Protein AF-A0AAD1SQ66-F1 (afdb_monomer_lite)

Organism: Pelobates cultripes (NCBI:txid61616)

Sequence (104 aa):
MDVKLLSKLLASRLQQFIPRLVHLDQTGFIPGQEARYCTLRAFAIQGLAIKGNSDLLMLSTDAEKAFDRVTWSFMLATLGNGMLAWITALYTDPSVRVQINAHR

Secondary structure (DSSP, 8-state):
--HHHHHHHHHHHHHTTHHHHS-TT--TT-TT--HHHHHHHHHHHHHHHHHTT----------TTHHHHS-HHHHHHHS-HHHHHHHHHHHSS-----------

Foldseek 3Di:
DPLVVLVVVVLVVVLVCVVVVDDPPPQPPHPPRDPVVVVVVVVVVVVVCVVVVHDDDDDDDDDDPVVVPDDPVNVLVVDDPVCNVSVVVSVPPDDDDDDDPDDD

Structure (mmCIF, N/CA/C/O backbone):
data_AF-A0AAD1SQ66-F1
#
_entry.id   AF-A0AAD1SQ66-F1
#
loop_
_atom_site.group_PDB
_atom_site.id
_atom_site.type_symbol
_atom_site.label_atom_id
_atom_site.label_alt_id
_atom_site.label_comp_id
_atom_site.label_asym_id
_atom_site.label_entity_id
_atom_site.label_seq_id
_atom_site.pdbx_PDB_ins_code
_atom_site.Cartn_x
_atom_site.Cartn_y
_atom_site.Cartn_z
_atom_site.occupancy
_atom_site.B_iso_or_equiv
_atom_site.auth_seq_id
_atom_site.auth_comp_id
_atom_site.auth_asym_id
_atom_site.auth_atom_id
_atom_site.pdbx_PDB_model_num
ATOM 1 N N . MET A 1 1 ? 16.299 7.122 -22.470 1.00 63.09 1 MET A N 1
ATOM 2 C CA . MET A 1 1 ? 15.259 7.877 -21.736 1.00 63.09 1 MET A CA 1
ATOM 3 C C . MET A 1 1 ? 15.619 7.856 -20.264 1.00 63.09 1 MET A C 1
ATOM 5 O O . MET A 1 1 ? 16.074 6.818 -19.803 1.00 63.09 1 MET A O 1
ATOM 9 N N . ASP A 1 2 ? 15.468 8.962 -19.539 1.00 84.12 2 ASP A N 1
ATOM 10 C CA . ASP A 1 2 ? 15.709 8.951 -18.095 1.00 84.12 2 ASP A CA 1
ATOM 11 C C . ASP A 1 2 ? 14.602 8.132 -17.402 1.00 84.12 2 ASP A C 1
ATOM 13 O O . ASP A 1 2 ? 13.449 8.560 -17.310 1.00 84.12 2 ASP A O 1
ATOM 17 N N . VAL A 1 3 ? 14.959 6.925 -16.956 1.00 85.69 3 VAL A N 1
ATOM 18 C CA . VAL A 1 3 ? 14.074 5.971 -16.267 1.00 85.69 3 VAL A CA 1
ATOM 19 C C . VAL A 1 3 ? 13.453 6.605 -15.020 1.00 85.69 3 VAL A C 1
ATOM 21 O O . VAL A 1 3 ? 12.281 6.368 -14.717 1.00 85.69 3 VAL A O 1
ATOM 24 N N . LYS A 1 4 ? 14.194 7.473 -14.320 1.00 88.62 4 LYS A N 1
ATOM 25 C CA . LYS A 1 4 ? 13.707 8.183 -13.132 1.00 88.62 4 LYS A CA 1
ATOM 26 C C . LYS A 1 4 ? 12.659 9.231 -13.502 1.00 88.62 4 LYS A C 1
ATOM 28 O O . LYS A 1 4 ? 11.668 9.387 -12.790 1.00 88.62 4 LYS A O 1
ATOM 33 N N . LEU A 1 5 ? 12.844 9.923 -14.626 1.00 91.06 5 LEU A N 1
ATOM 34 C CA . LEU A 1 5 ? 11.858 10.880 -15.128 1.00 91.06 5 LEU A CA 1
ATOM 35 C C . LEU A 1 5 ? 10.571 10.178 -15.576 1.00 91.06 5 LEU A C 1
ATOM 37 O O . LEU A 1 5 ? 9.485 10.584 -15.160 1.00 91.06 5 LEU A O 1
ATOM 41 N N . LEU A 1 6 ? 10.681 9.120 -16.389 1.00 88.81 6 LEU A N 1
ATOM 42 C CA . LEU A 1 6 ? 9.506 8.393 -16.878 1.00 88.81 6 LEU A CA 1
ATOM 43 C C . LEU A 1 6 ? 8.730 7.740 -15.726 1.00 88.81 6 LEU A C 1
ATOM 45 O O . LEU A 1 6 ? 7.514 7.900 -15.646 1.00 88.81 6 LEU A O 1
ATOM 49 N N . SER A 1 7 ? 9.415 7.059 -14.803 1.00 90.31 7 SER A N 1
ATOM 50 C CA . SER A 1 7 ? 8.766 6.450 -13.631 1.00 90.31 7 SER A CA 1
ATOM 51 C C . SER A 1 7 ? 8.048 7.490 -12.766 1.00 90.31 7 SER A C 1
ATOM 53 O O . SER A 1 7 ? 6.902 7.269 -12.373 1.00 90.31 7 SER A O 1
ATOM 55 N N . LYS A 1 8 ? 8.654 8.665 -12.544 1.00 92.62 8 LYS A N 1
ATOM 56 C CA . LYS A 1 8 ? 8.006 9.774 -11.825 1.00 92.62 8 LYS A CA 1
ATOM 57 C C . LYS A 1 8 ? 6.772 10.301 -12.563 1.00 92.62 8 LYS A C 1
ATOM 59 O O . LYS A 1 8 ? 5.760 10.585 -11.922 1.00 92.62 8 LYS A O 1
ATOM 64 N N . LEU A 1 9 ? 6.835 10.413 -13.890 1.00 92.00 9 LEU A N 1
ATOM 65 C CA . LEU A 1 9 ? 5.701 10.842 -14.711 1.00 92.00 9 LEU A CA 1
ATOM 66 C C . LEU A 1 9 ? 4.544 9.841 -14.611 1.00 92.00 9 LEU A C 1
ATOM 68 O O . LEU A 1 9 ? 3.411 10.247 -14.356 1.00 92.00 9 LEU A O 1
ATOM 72 N N . LEU A 1 10 ? 4.821 8.541 -14.742 1.00 90.56 10 LEU A N 1
ATOM 73 C CA . LEU A 1 10 ? 3.806 7.490 -14.611 1.00 90.56 10 LEU A CA 1
ATOM 74 C C . LEU A 1 10 ? 3.192 7.460 -13.207 1.00 90.56 10 LEU A C 1
ATOM 76 O O . LEU A 1 10 ? 1.967 7.422 -13.084 1.00 90.56 10 LEU A O 1
ATOM 80 N N . ALA A 1 11 ? 4.016 7.556 -12.160 1.00 91.62 11 ALA A N 1
ATOM 81 C CA . ALA A 1 11 ? 3.544 7.619 -10.778 1.00 91.62 11 ALA A CA 1
ATOM 82 C C . ALA A 1 11 ? 2.632 8.834 -10.542 1.00 91.62 11 ALA A C 1
ATOM 84 O O . ALA A 1 11 ? 1.571 8.700 -9.937 1.00 91.62 11 ALA A O 1
ATOM 85 N N . SER A 1 12 ? 2.996 10.005 -11.075 1.00 92.19 12 SER A N 1
ATOM 86 C CA . SER A 1 12 ? 2.182 11.221 -10.961 1.00 92.19 12 SER A CA 1
ATOM 87 C C . SER A 1 12 ? 0.829 11.091 -11.668 1.00 92.19 12 SER A C 1
ATOM 89 O O . SER A 1 12 ? -0.179 11.547 -11.130 1.00 92.19 12 SER A O 1
ATOM 91 N N . ARG A 1 13 ? 0.771 10.420 -12.829 1.00 90.62 13 ARG A N 1
ATOM 92 C CA . ARG A 1 13 ? -0.508 10.137 -13.503 1.00 90.62 13 ARG A CA 1
ATOM 93 C C . ARG A 1 13 ? -1.372 9.176 -12.689 1.00 90.62 13 ARG A C 1
ATOM 95 O O . ARG A 1 13 ? -2.553 9.448 -12.511 1.00 90.62 13 ARG A O 1
ATOM 102 N N . LEU A 1 14 ? 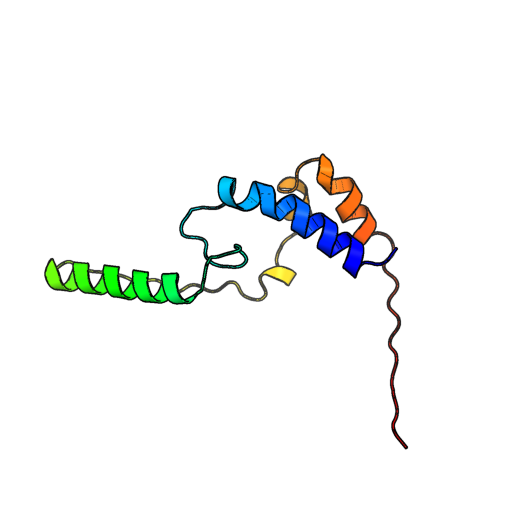-0.794 8.093 -12.163 1.00 88.56 14 LEU A N 1
ATOM 103 C CA . LEU A 1 14 ? -1.518 7.125 -11.328 1.00 88.56 14 LEU A CA 1
ATOM 104 C C . LEU A 1 14 ? -2.073 7.755 -10.055 1.00 88.56 14 LEU A C 1
ATOM 106 O O . LEU A 1 14 ? -3.203 7.468 -9.670 1.00 88.56 14 LEU A O 1
ATOM 110 N N . GLN A 1 15 ? -1.305 8.642 -9.429 1.00 90.44 15 GLN A N 1
ATOM 111 C CA . GLN A 1 15 ? -1.664 9.291 -8.172 1.00 90.44 15 GLN A CA 1
ATOM 112 C C . GLN A 1 15 ? -3.020 10.014 -8.220 1.00 90.44 15 GLN A C 1
ATOM 114 O O . GLN A 1 15 ? -3.698 10.093 -7.201 1.00 90.44 15 GLN A O 1
ATOM 119 N N . GLN A 1 16 ? -3.455 10.481 -9.395 1.00 89.31 16 GLN A N 1
ATOM 120 C CA . GLN A 1 16 ? -4.769 11.109 -9.586 1.00 89.31 16 GLN A CA 1
ATOM 121 C C . GLN A 1 16 ? -5.938 10.113 -9.490 1.00 89.31 16 GLN A C 1
ATOM 123 O O . GLN A 1 16 ? -7.056 10.499 -9.151 1.00 89.31 16 GLN A O 1
ATOM 128 N N . PHE A 1 17 ? -5.691 8.836 -9.788 1.00 87.75 17 PHE A N 1
ATOM 129 C CA . PHE A 1 17 ? -6.703 7.776 -9.802 1.00 87.75 17 PHE A CA 1
ATOM 130 C C . PHE A 1 17 ? -6.682 6.924 -8.536 1.00 87.75 17 PHE A C 1
ATOM 132 O O . PHE A 1 17 ? -7.734 6.449 -8.112 1.00 87.75 17 PHE A O 1
ATOM 139 N N . ILE A 1 18 ? -5.508 6.761 -7.917 1.00 88.94 18 ILE A N 1
ATOM 140 C CA . ILE A 1 18 ? -5.298 5.917 -6.735 1.00 88.94 18 ILE A CA 1
ATOM 141 C C . ILE A 1 18 ? -6.357 6.134 -5.635 1.00 88.94 18 ILE A C 1
ATOM 143 O O . ILE A 1 18 ? -6.926 5.129 -5.214 1.00 88.94 18 ILE A O 1
ATOM 147 N N . PRO A 1 19 ? -6.733 7.369 -5.230 1.00 87.81 19 PRO A N 1
ATOM 148 C CA . PRO A 1 19 ? -7.739 7.580 -4.180 1.00 87.81 19 PRO A CA 1
ATOM 149 C C . PRO A 1 19 ? -9.126 6.986 -4.469 1.00 87.81 19 PRO A C 1
ATOM 151 O O . PRO A 1 19 ? -9.917 6.819 -3.549 1.00 87.81 19 PRO A O 1
ATOM 154 N N . ARG A 1 20 ? -9.444 6.700 -5.739 1.00 89.25 20 ARG A N 1
ATOM 155 C CA . ARG A 1 20 ? -10.706 6.064 -6.155 1.00 89.25 20 ARG A CA 1
ATOM 156 C C . ARG A 1 20 ? -10.590 4.546 -6.307 1.00 89.25 20 ARG A C 1
ATOM 158 O O . ARG A 1 20 ? -11.612 3.877 -6.390 1.00 89.25 20 ARG A O 1
ATOM 165 N N . LEU A 1 21 ? -9.367 4.026 -6.414 1.00 89.12 21 LEU A N 1
ATOM 166 C CA . LEU A 1 21 ? -9.087 2.611 -6.663 1.00 89.12 21 LEU A CA 1
ATOM 167 C C . LEU A 1 21 ? -8.772 1.841 -5.379 1.00 89.12 21 LEU A C 1
ATOM 169 O O . LEU A 1 21 ? -9.051 0.648 -5.308 1.00 89.12 21 LEU A O 1
ATOM 173 N N . VAL A 1 22 ? -8.178 2.500 -4.381 1.00 90.75 22 VAL A N 1
ATOM 174 C CA . VAL A 1 22 ? -7.822 1.872 -3.102 1.00 90.75 22 VAL A CA 1
ATOM 175 C C . VAL A 1 22 ? -8.859 2.174 -2.025 1.00 90.75 22 VAL A C 1
ATOM 177 O O . VAL A 1 22 ? -9.542 3.195 -2.062 1.00 90.75 22 VAL A O 1
ATOM 180 N N . HIS A 1 23 ? -8.958 1.285 -1.038 1.00 90.94 23 HIS A N 1
ATOM 181 C CA . HIS A 1 23 ? -9.815 1.499 0.123 1.00 90.94 23 HIS A CA 1
ATOM 182 C C . HIS A 1 23 ? -9.347 2.717 0.939 1.00 90.94 23 HIS A C 1
ATOM 184 O O . HIS A 1 23 ? -8.149 2.981 1.033 1.00 90.94 23 HIS A O 1
ATOM 190 N N . LEU A 1 24 ? -10.281 3.419 1.588 1.00 87.75 24 LEU A N 1
ATOM 191 C CA . LEU A 1 24 ? -10.004 4.628 2.385 1.00 87.75 24 LEU A CA 1
ATOM 192 C C . LEU A 1 24 ? -9.039 4.392 3.559 1.00 87.75 24 LEU A C 1
ATOM 194 O O . LEU A 1 24 ? -8.424 5.333 4.054 1.00 87.75 24 LEU A O 1
ATOM 198 N N . ASP A 1 25 ? -8.898 3.139 3.989 1.00 88.00 25 ASP A N 1
ATOM 199 C CA . ASP A 1 25 ? -7.993 2.751 5.075 1.00 88.00 25 ASP A CA 1
ATOM 200 C C . ASP A 1 25 ? -6.561 2.464 4.599 1.00 88.00 25 ASP A C 1
ATOM 202 O O . ASP A 1 25 ? -5.667 2.275 5.422 1.00 88.00 25 ASP A O 1
ATOM 206 N N . GLN A 1 26 ? -6.311 2.469 3.286 1.00 89.81 26 GLN A N 1
ATOM 207 C CA . GLN A 1 26 ? -4.962 2.369 2.742 1.00 89.81 26 GLN A CA 1
ATOM 208 C C . GLN A 1 26 ? -4.203 3.669 3.033 1.00 89.81 26 GLN A C 1
ATOM 210 O O . GLN A 1 26 ? -4.456 4.702 2.417 1.00 89.81 26 GLN A O 1
ATOM 215 N N . THR A 1 27 ? -3.235 3.629 3.948 1.00 88.81 27 THR A N 1
ATOM 216 C CA . THR A 1 27 ? -2.399 4.806 4.254 1.00 88.81 27 THR A CA 1
ATOM 217 C C . THR A 1 27 ? -1.050 4.787 3.541 1.00 88.81 27 THR A C 1
ATOM 219 O O . THR A 1 27 ? -0.417 5.828 3.383 1.00 88.81 27 THR A O 1
ATOM 222 N N . GLY A 1 28 ? -0.571 3.611 3.127 1.00 88.94 28 GLY A N 1
ATOM 223 C CA . GLY A 1 28 ? 0.731 3.461 2.478 1.00 88.94 28 GLY A CA 1
ATOM 224 C C . GLY A 1 28 ? 0.739 4.039 1.064 1.00 88.94 28 GLY A C 1
ATOM 225 O O . GLY A 1 28 ? -0.115 3.687 0.255 1.00 88.94 28 GLY A O 1
ATOM 226 N N . PHE A 1 29 ? 1.733 4.881 0.762 1.00 87.75 29 PHE A N 1
ATOM 227 C CA . PHE A 1 29 ? 1.962 5.495 -0.557 1.00 87.75 29 PHE A CA 1
ATOM 228 C C . PHE A 1 29 ? 0.831 6.408 -1.071 1.00 87.75 29 PHE A C 1
ATOM 230 O O . PHE A 1 29 ? 0.804 6.749 -2.256 1.00 87.75 29 PHE A O 1
ATOM 237 N N . ILE A 1 30 ? -0.072 6.854 -0.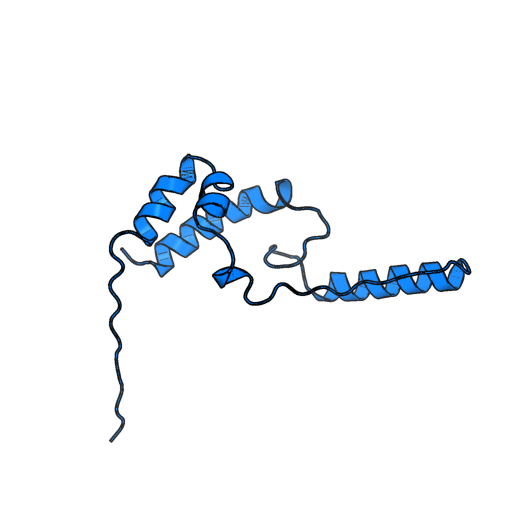190 1.00 89.50 30 ILE A N 1
ATOM 238 C CA . ILE A 1 30 ? -1.149 7.794 -0.522 1.00 89.50 30 ILE A CA 1
ATOM 239 C C . ILE A 1 30 ? -0.758 9.206 -0.063 1.00 89.50 30 ILE A C 1
ATOM 241 O O . ILE A 1 30 ? -0.461 9.399 1.117 1.00 89.50 30 ILE A O 1
ATOM 245 N N . PRO A 1 31 ? -0.757 10.217 -0.950 1.00 86.69 31 PRO A N 1
ATOM 246 C CA . PRO A 1 31 ? -0.476 11.596 -0.556 1.00 86.69 31 PRO A CA 1
ATOM 247 C C . PRO A 1 31 ? -1.428 12.091 0.525 1.00 86.69 31 PRO A C 1
ATOM 249 O O . PRO A 1 31 ? -2.636 11.886 0.436 1.00 86.69 31 PRO A O 1
ATOM 252 N N . GLY A 1 32 ? -0.880 12.773 1.529 1.00 86.88 32 GLY A N 1
ATOM 253 C CA . GLY A 1 32 ? -1.660 13.311 2.643 1.00 86.88 32 GLY A CA 1
ATOM 254 C C . GLY A 1 32 ? -2.103 12.269 3.673 1.00 86.88 32 GLY A C 1
ATOM 255 O O . GLY A 1 32 ? -2.665 12.656 4.692 1.00 86.88 32 GLY A O 1
ATOM 256 N N . GLN A 1 33 ? -1.825 10.978 3.456 1.00 88.00 33 GLN A N 1
ATOM 257 C CA . GLN A 1 33 ? -1.994 9.951 4.479 1.00 88.00 33 GLN A CA 1
ATOM 258 C C . GLN A 1 33 ? -0.681 9.715 5.216 1.00 88.00 33 GLN A C 1
ATOM 260 O O . GLN A 1 33 ? 0.395 9.642 4.623 1.00 88.00 33 GLN A O 1
ATOM 265 N N . GLU A 1 34 ? -0.781 9.560 6.530 1.00 89.25 34 GLU A N 1
ATOM 266 C CA . GLU A 1 34 ? 0.357 9.295 7.398 1.00 89.25 34 GLU A CA 1
ATOM 267 C C . GLU A 1 34 ? 0.175 7.971 8.136 1.00 89.25 34 GLU A C 1
ATOM 269 O O . GLU A 1 34 ? -0.917 7.647 8.606 1.00 89.25 34 GLU A O 1
ATOM 274 N N . ALA A 1 35 ? 1.270 7.226 8.310 1.00 88.12 35 ALA A N 1
ATOM 275 C CA . ALA A 1 35 ? 1.260 5.938 9.008 1.00 88.12 35 ALA A CA 1
ATOM 276 C C . ALA A 1 35 ? 0.694 6.038 10.438 1.00 88.12 35 ALA A C 1
ATOM 278 O O . ALA A 1 35 ? 0.060 5.100 10.921 1.00 88.12 35 ALA A O 1
ATOM 279 N N . ARG A 1 36 ? 0.836 7.204 11.089 1.00 91.75 36 ARG A N 1
ATOM 280 C CA . ARG A 1 36 ? 0.268 7.478 12.419 1.00 91.75 36 ARG A CA 1
ATOM 281 C C . ARG A 1 36 ? -1.245 7.263 12.486 1.00 91.75 36 ARG A C 1
ATOM 283 O O . ARG A 1 36 ? -1.747 6.892 13.542 1.00 91.75 36 ARG A O 1
ATOM 290 N N . TYR A 1 37 ? -1.975 7.462 11.385 1.00 90.12 37 TYR A N 1
ATOM 291 C CA . TYR A 1 37 ? -3.422 7.248 11.362 1.00 90.12 37 TYR A CA 1
ATOM 292 C C . TYR A 1 37 ? -3.791 5.773 11.535 1.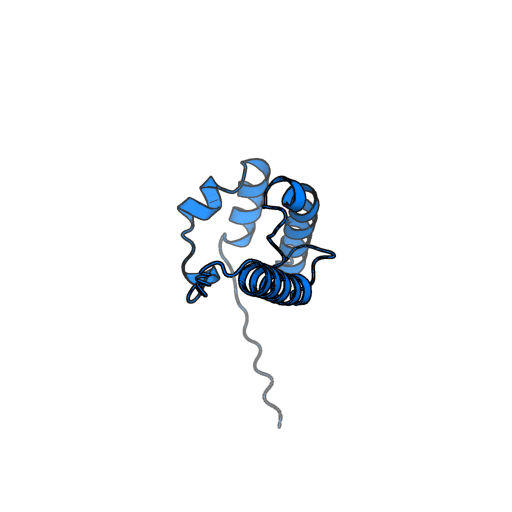00 90.12 37 TYR A C 1
ATOM 294 O O . TYR A 1 37 ? -4.780 5.485 12.206 1.00 90.12 37 TYR A O 1
ATOM 302 N N . CYS A 1 38 ? -2.982 4.842 11.016 1.00 90.56 38 CYS A N 1
ATOM 303 C CA . CYS A 1 38 ? -3.174 3.412 11.264 1.00 90.56 38 CYS A CA 1
ATOM 304 C C . CYS A 1 38 ? -3.007 3.081 12.752 1.00 90.56 38 CYS A C 1
ATOM 306 O O . CYS A 1 38 ? -3.867 2.425 13.337 1.00 90.56 38 CYS A O 1
ATOM 308 N N . THR A 1 39 ? -1.947 3.593 13.386 1.00 91.62 39 THR A N 1
ATOM 309 C CA . THR A 1 39 ? -1.686 3.385 14.818 1.00 91.62 39 THR A CA 1
ATOM 310 C C . THR A 1 39 ? -2.796 3.972 15.692 1.00 91.62 39 THR A C 1
ATOM 312 O O . THR A 1 39 ? -3.312 3.294 16.578 1.00 91.62 39 THR A O 1
ATOM 315 N N . LEU A 1 40 ? -3.210 5.216 15.425 1.00 94.19 40 LEU A N 1
ATOM 316 C CA . LEU A 1 40 ? -4.292 5.870 16.167 1.00 94.19 40 LEU A CA 1
ATOM 317 C C . LEU A 1 40 ? -5.617 5.116 16.020 1.00 94.19 40 LEU A C 1
ATOM 319 O O . LEU A 1 40 ? -6.338 4.941 17.001 1.00 94.19 40 LEU A O 1
ATOM 323 N N . ARG A 1 41 ? -5.924 4.630 14.814 1.00 92.94 41 ARG A N 1
ATOM 324 C CA . ARG A 1 41 ? -7.127 3.836 14.557 1.00 92.94 41 ARG A CA 1
ATOM 325 C C . ARG A 1 41 ? -7.106 2.508 15.310 1.00 92.94 41 ARG A C 1
ATOM 327 O O . ARG A 1 41 ? -8.120 2.147 15.900 1.00 92.94 41 ARG A O 1
ATOM 334 N N . ALA A 1 42 ? -5.970 1.812 15.335 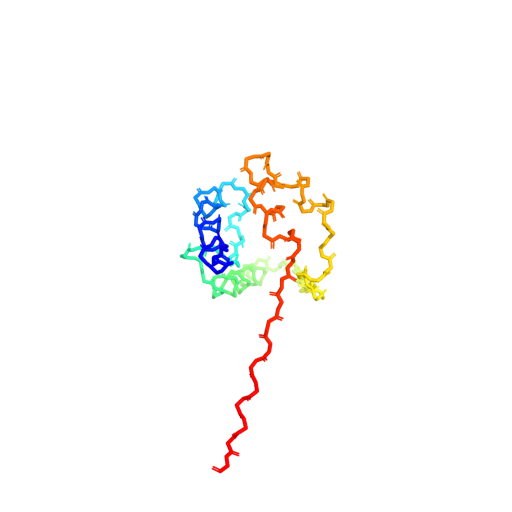1.00 94.31 42 ALA A N 1
ATOM 335 C CA . ALA A 1 42 ? -5.817 0.576 16.100 1.00 94.31 42 ALA A CA 1
ATOM 336 C C . ALA A 1 42 ? -6.087 0.798 17.598 1.00 94.31 42 ALA A C 1
ATOM 338 O O . ALA A 1 42 ? -6.874 0.063 18.194 1.00 94.31 42 ALA A O 1
ATOM 339 N N . PHE A 1 43 ? -5.522 1.861 18.184 1.00 96.38 43 PHE A N 1
ATOM 340 C CA . PHE A 1 43 ? -5.794 2.222 19.578 1.00 96.38 43 PHE A CA 1
ATOM 341 C C . PHE A 1 43 ? -7.253 2.615 19.822 1.00 96.38 43 PHE A C 1
ATOM 343 O O . PHE A 1 43 ? -7.821 2.240 20.845 1.00 96.38 43 PHE A O 1
ATOM 350 N N . ALA A 1 44 ? -7.886 3.329 18.888 1.00 97.06 44 ALA A N 1
ATOM 351 C CA . ALA A 1 44 ? -9.299 3.679 19.001 1.00 97.06 44 ALA A CA 1
ATOM 352 C C . ALA A 1 44 ? -10.198 2.429 19.007 1.00 97.06 44 ALA A C 1
ATOM 354 O O . ALA A 1 44 ? -11.077 2.314 19.859 1.00 97.06 44 ALA A O 1
ATOM 355 N N . ILE A 1 45 ? -9.946 1.470 18.108 1.00 96.56 45 ILE A N 1
ATOM 356 C CA . ILE A 1 45 ? -10.676 0.192 18.052 1.00 96.56 45 ILE A CA 1
ATOM 357 C C . ILE A 1 45 ? -10.466 -0.602 19.347 1.00 96.56 45 ILE A C 1
ATOM 359 O O . ILE A 1 45 ? -11.435 -1.084 19.933 1.00 96.56 45 ILE A O 1
ATOM 363 N N . GLN A 1 46 ? -9.226 -0.680 19.836 1.00 97.50 46 GLN A N 1
ATOM 364 C CA . GLN A 1 46 ? -8.916 -1.327 21.111 1.00 97.50 46 GLN A CA 1
ATOM 365 C C . GLN A 1 46 ? -9.668 -0.674 22.281 1.00 97.50 46 GLN A C 1
ATOM 367 O O . GLN A 1 46 ? -10.286 -1.371 23.085 1.00 97.50 46 GLN A O 1
ATOM 372 N N . GLY A 1 47 ? -9.668 0.658 22.359 1.00 97.69 47 GLY A N 1
ATOM 373 C CA . GLY A 1 47 ? -10.381 1.395 23.402 1.00 97.69 47 GLY A CA 1
ATOM 374 C C . GLY A 1 47 ? -11.894 1.164 23.371 1.00 97.69 47 GLY A C 1
ATOM 375 O O . GLY A 1 47 ? -12.516 1.022 24.425 1.00 97.69 47 GLY A O 1
ATOM 376 N N . LEU A 1 48 ? -12.491 1.074 22.177 1.00 97.88 48 LEU A N 1
ATOM 377 C CA . LEU A 1 48 ? -13.913 0.759 22.013 1.00 97.88 48 LEU A CA 1
ATOM 378 C C . LEU A 1 48 ? -14.247 -0.662 22.477 1.00 97.88 48 LEU A C 1
ATOM 380 O O . LEU A 1 48 ? -15.245 -0.839 23.173 1.00 97.88 48 LEU A O 1
ATOM 384 N N . ALA A 1 49 ? -13.407 -1.647 22.150 1.00 97.81 49 ALA A N 1
ATOM 385 C CA . ALA A 1 49 ? -13.594 -3.028 22.592 1.00 97.81 49 ALA A CA 1
ATOM 386 C C . ALA A 1 49 ? -13.537 -3.152 24.124 1.00 97.81 49 ALA A C 1
ATOM 388 O O . ALA A 1 49 ? -14.430 -3.750 24.724 1.00 97.81 49 ALA A O 1
ATOM 389 N N . ILE A 1 50 ? -12.559 -2.494 24.763 1.00 97.50 50 ILE A N 1
ATOM 390 C CA . ILE A 1 50 ? -12.439 -2.441 26.231 1.00 97.50 50 ILE A CA 1
ATOM 391 C C . ILE A 1 50 ? -13.690 -1.808 26.849 1.00 97.50 50 ILE A C 1
ATOM 393 O O . ILE A 1 50 ? -14.279 -2.367 27.773 1.00 97.50 50 ILE A O 1
ATOM 397 N N . LYS A 1 51 ? -14.129 -0.655 26.328 1.00 98.00 51 LYS A N 1
ATOM 398 C CA . LYS A 1 51 ? -15.312 0.048 26.846 1.00 98.00 51 LYS A CA 1
ATOM 399 C C . LYS A 1 51 ? -16.598 -0.766 26.669 1.00 98.00 51 LYS A C 1
ATOM 401 O O . LYS A 1 51 ? -17.488 -0.681 27.510 1.00 98.00 51 LYS A O 1
ATOM 406 N N . GLY A 1 52 ? -16.703 -1.517 25.577 1.00 97.75 52 GLY A N 1
ATOM 407 C CA . GLY A 1 52 ? -17.844 -2.374 25.264 1.00 97.75 52 GLY A CA 1
ATOM 408 C C . GLY A 1 52 ? -17.782 -3.771 25.882 1.00 97.75 52 GLY A C 1
ATOM 409 O O . GLY A 1 52 ? -18.677 -4.564 25.603 1.00 97.75 52 GLY A O 1
ATOM 410 N N . ASN A 1 53 ? -16.740 -4.092 26.663 1.00 96.75 53 ASN A N 1
ATOM 411 C CA . ASN A 1 53 ? -16.465 -5.442 27.168 1.00 96.75 53 ASN A CA 1
ATOM 412 C C . ASN A 1 53 ? -16.605 -6.519 26.072 1.00 96.75 53 ASN A C 1
ATOM 414 O O . ASN A 1 53 ? -17.250 -7.548 26.262 1.00 96.75 53 ASN A O 1
ATOM 418 N N . SER A 1 54 ? -16.083 -6.211 24.884 1.00 96.94 54 SER A N 1
ATOM 419 C CA . SER A 1 54 ? -16.170 -7.057 23.695 1.00 96.94 54 SER A CA 1
ATOM 420 C C . SER A 1 54 ? -14.811 -7.676 23.400 1.00 96.94 54 SER A C 1
ATOM 422 O O . SER A 1 54 ? -13.788 -6.991 23.476 1.00 96.94 54 SER A O 1
ATOM 424 N N . ASP A 1 55 ? -14.803 -8.948 23.014 1.00 96.25 55 ASP A N 1
ATOM 425 C CA . ASP A 1 55 ? -13.584 -9.621 22.577 1.00 96.25 55 ASP A CA 1
ATOM 426 C C . ASP A 1 55 ? -13.058 -8.996 21.276 1.00 96.25 55 ASP A C 1
ATOM 428 O O . ASP A 1 55 ? -13.819 -8.690 20.353 1.00 96.25 55 ASP A O 1
ATOM 432 N N . LEU A 1 56 ? -11.740 -8.811 21.191 1.00 96.38 56 LEU A N 1
ATOM 433 C CA . LEU A 1 56 ? -11.064 -8.239 20.028 1.00 96.38 56 LEU A CA 1
ATOM 434 C C . LEU A 1 56 ? -9.849 -9.087 19.652 1.00 96.38 56 LEU A C 1
ATOM 436 O O . LEU A 1 56 ? -8.972 -9.332 20.478 1.00 96.38 56 LEU A O 1
ATOM 440 N N . LEU A 1 57 ? -9.761 -9.451 18.373 1.00 95.94 57 LEU A N 1
ATOM 441 C CA . LEU A 1 57 ? -8.577 -10.054 17.768 1.00 95.94 57 LEU A CA 1
ATOM 442 C C . LEU A 1 57 ? -7.974 -9.078 16.755 1.00 95.94 57 LEU A C 1
ATOM 444 O O . LEU A 1 57 ? -8.639 -8.687 15.797 1.00 95.94 57 LEU A O 1
ATOM 448 N N . MET A 1 58 ? -6.705 -8.714 16.945 1.00 94.44 58 MET A N 1
ATOM 449 C CA . MET A 1 58 ? -5.944 -7.927 15.976 1.00 94.44 58 MET A CA 1
ATOM 450 C C . MET A 1 58 ? -4.901 -8.817 15.300 1.00 94.44 58 MET A C 1
ATOM 452 O O . MET A 1 58 ? -4.045 -9.394 15.968 1.00 94.44 58 MET A O 1
ATOM 456 N N . LEU A 1 59 ? -4.973 -8.920 13.974 1.00 94.94 59 LEU A N 1
ATOM 457 C CA . LEU A 1 59 ? -4.020 -9.675 13.165 1.00 94.94 59 LEU A CA 1
ATOM 458 C C . LEU A 1 59 ? -3.040 -8.706 12.507 1.00 94.94 59 LEU A C 1
ATOM 460 O O . LEU A 1 59 ? -3.448 -7.798 11.786 1.00 94.94 59 LEU A O 1
ATOM 464 N N . SER A 1 60 ? -1.749 -8.912 12.762 1.00 93.81 60 SER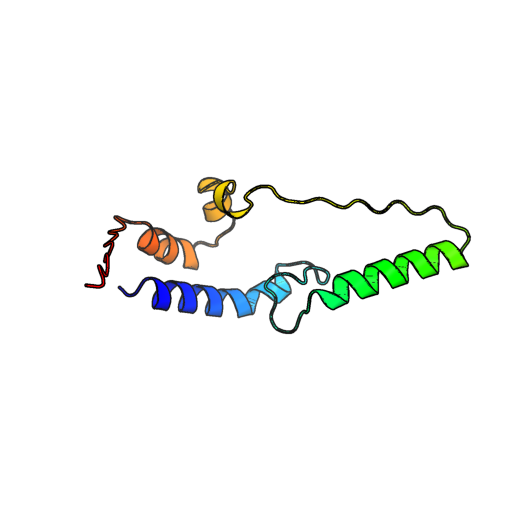 A N 1
ATOM 465 C CA . SER A 1 60 ? -0.673 -8.225 12.051 1.00 93.81 60 SER A CA 1
ATOM 466 C C . SER A 1 60 ? -0.109 -9.162 10.993 1.00 93.81 60 SER A C 1
ATOM 468 O O . SER A 1 60 ? 0.290 -10.285 11.301 1.00 93.81 60 SER A O 1
ATOM 470 N N . THR A 1 61 ? -0.090 -8.705 9.747 1.00 93.81 61 THR A N 1
ATOM 471 C CA . THR A 1 61 ? 0.411 -9.458 8.596 1.00 93.81 61 THR A CA 1
ATOM 472 C C . THR A 1 61 ? 1.398 -8.599 7.833 1.00 93.81 61 THR A C 1
ATOM 474 O O . THR A 1 61 ? 1.158 -7.403 7.667 1.00 93.81 61 THR A O 1
ATOM 477 N N . ASP A 1 62 ? 2.459 -9.214 7.325 1.00 92.81 62 ASP A N 1
ATOM 478 C CA . ASP A 1 62 ? 3.453 -8.548 6.491 1.00 92.81 62 ASP A CA 1
ATOM 479 C C . ASP A 1 62 ? 3.643 -9.304 5.172 1.00 92.81 62 ASP A C 1
ATOM 481 O O . ASP A 1 62 ? 3.472 -10.525 5.106 1.00 92.81 62 ASP A O 1
ATOM 485 N N . ALA A 1 63 ? 3.976 -8.566 4.115 1.00 91.62 63 ALA A N 1
ATOM 486 C CA . ALA A 1 63 ? 4.224 -9.122 2.793 1.00 91.62 63 ALA A CA 1
ATOM 487 C C . ALA A 1 63 ? 5.734 -9.239 2.557 1.00 91.62 63 ALA A C 1
ATOM 489 O O . ALA A 1 63 ? 6.410 -8.267 2.213 1.00 91.62 63 ALA A O 1
ATOM 490 N N . GLU A 1 64 ? 6.262 -10.455 2.699 1.00 94.12 64 GLU A N 1
ATOM 491 C CA . GLU A 1 64 ? 7.688 -10.721 2.519 1.00 94.12 64 GLU A CA 1
ATOM 492 C C . GLU A 1 64 ? 8.136 -10.353 1.094 1.00 94.12 64 GLU A C 1
ATOM 494 O O . GLU A 1 64 ? 7.689 -10.960 0.122 1.00 94.12 64 GLU A O 1
ATOM 499 N N . LYS A 1 65 ? 9.048 -9.382 0.958 1.00 91.50 65 LYS A N 1
ATOM 500 C CA . LYS A 1 65 ? 9.562 -8.911 -0.343 1.00 91.50 65 LYS A CA 1
ATOM 501 C C . LYS A 1 65 ? 8.442 -8.570 -1.338 1.00 91.50 65 LYS A C 1
ATOM 503 O O . LYS A 1 65 ? 8.466 -9.007 -2.489 1.00 91.50 65 LYS A O 1
ATOM 508 N N . ALA A 1 66 ? 7.460 -7.784 -0.894 1.00 89.19 66 ALA A N 1
ATOM 509 C CA . ALA A 1 66 ? 6.261 -7.445 -1.666 1.00 89.19 66 ALA A CA 1
ATOM 510 C C . ALA A 1 66 ? 6.534 -7.022 -3.124 1.00 89.19 66 ALA A C 1
ATOM 512 O O . ALA A 1 66 ? 5.791 -7.412 -4.016 1.00 89.19 66 ALA A O 1
ATOM 513 N N . PHE A 1 67 ? 7.610 -6.275 -3.387 1.00 88.44 67 PHE A N 1
ATOM 514 C CA . PHE A 1 67 ? 7.956 -5.840 -4.745 1.00 88.44 67 PHE A CA 1
ATOM 515 C C . PHE A 1 67 ? 8.596 -6.939 -5.605 1.00 88.44 67 PHE A C 1
ATOM 517 O O . PHE A 1 67 ? 8.367 -6.962 -6.810 1.00 88.44 67 PHE A O 1
ATOM 524 N N . ASP A 1 68 ? 9.342 -7.867 -5.003 1.00 91.94 68 ASP A N 1
ATOM 525 C CA . ASP A 1 68 ? 10.023 -8.945 -5.733 1.00 91.94 68 ASP A CA 1
ATOM 526 C C . ASP A 1 68 ? 9.075 -10.110 -6.052 1.00 91.94 68 ASP A C 1
ATOM 528 O O . ASP A 1 68 ? 9.299 -10.863 -7.000 1.00 91.94 68 ASP A O 1
ATOM 532 N N . ARG A 1 69 ? 8.022 -10.291 -5.242 1.00 92.81 69 ARG A N 1
ATOM 533 C CA . ARG A 1 69 ? 7.089 -11.425 -5.355 1.00 92.81 69 ARG A CA 1
ATOM 534 C C . ARG A 1 69 ? 5.884 -11.164 -6.260 1.00 92.81 69 ARG A C 1
ATOM 536 O O . ARG A 1 69 ? 5.150 -12.104 -6.565 1.00 92.81 69 ARG A O 1
ATOM 543 N N . VAL A 1 70 ? 5.656 -9.925 -6.696 1.00 90.62 70 VAL A N 1
ATOM 544 C CA . VAL A 1 70 ? 4.565 -9.608 -7.629 1.00 90.62 70 VAL A CA 1
ATOM 545 C C . VAL A 1 70 ? 4.889 -10.169 -9.014 1.00 90.62 70 VAL A C 1
ATOM 547 O O . VAL A 1 70 ? 5.929 -9.874 -9.597 1.00 90.62 70 VAL A O 1
ATOM 550 N N . THR A 1 71 ? 3.979 -10.974 -9.567 1.00 91.56 71 THR A N 1
ATOM 551 C CA . THR A 1 71 ? 4.154 -11.529 -10.914 1.00 91.56 71 THR A CA 1
ATOM 552 C C . THR A 1 71 ? 3.875 -10.476 -11.985 1.00 91.56 71 THR A C 1
ATOM 554 O O . THR A 1 71 ? 2.940 -9.678 -11.882 1.00 91.56 71 THR A O 1
ATOM 557 N N . TRP A 1 72 ? 4.661 -10.506 -13.064 1.00 86.56 72 TRP A N 1
ATOM 558 C CA . TRP A 1 72 ? 4.486 -9.609 -14.209 1.00 86.56 72 TRP A CA 1
ATOM 559 C C . TRP A 1 72 ? 3.103 -9.721 -14.840 1.00 86.56 72 TRP A C 1
ATOM 561 O O . TRP A 1 72 ? 2.497 -8.706 -15.166 1.00 86.56 72 TRP A O 1
ATOM 571 N N . SER A 1 73 ? 2.580 -10.940 -14.976 1.00 88.00 73 SER A N 1
ATOM 572 C CA . SER A 1 73 ? 1.247 -11.180 -15.531 1.00 88.00 73 SER A CA 1
ATOM 573 C C . SER A 1 73 ? 0.155 -10.524 -14.690 1.00 88.00 73 SER A C 1
ATOM 575 O O . SER A 1 73 ? -0.706 -9.846 -15.245 1.00 88.00 73 SER A O 1
ATOM 577 N N . PHE A 1 74 ? 0.214 -10.659 -13.361 1.00 89.56 74 PHE A N 1
ATOM 578 C CA . PHE A 1 74 ? -0.730 -10.004 -12.457 1.00 89.56 74 PHE A CA 1
ATOM 579 C C . PHE A 1 74 ? -0.628 -8.479 -12.539 1.00 89.56 74 PHE A C 1
ATOM 581 O O . PHE A 1 74 ? -1.643 -7.791 -12.661 1.00 89.56 74 PHE A O 1
ATOM 588 N N . MET A 1 75 ? 0.595 -7.945 -12.515 1.00 88.00 75 MET A N 1
ATOM 589 C CA . MET A 1 75 ? 0.814 -6.505 -12.593 1.00 88.00 75 MET A CA 1
ATOM 590 C C . MET A 1 75 ? 0.272 -5.936 -13.911 1.00 88.00 75 MET A C 1
ATOM 592 O O . MET A 1 75 ? -0.492 -4.975 -13.892 1.00 88.00 75 MET A O 1
ATOM 596 N N . LEU A 1 76 ? 0.601 -6.557 -15.047 1.00 84.69 76 LEU A N 1
ATOM 597 C CA . LEU A 1 76 ? 0.134 -6.135 -16.370 1.00 84.69 76 LEU A CA 1
ATOM 598 C C . LEU A 1 76 ? -1.384 -6.278 -16.534 1.00 84.69 76 LEU A C 1
ATOM 600 O O . LEU A 1 76 ? -1.990 -5.415 -17.154 1.00 84.69 76 LEU A O 1
ATOM 604 N N . ALA A 1 77 ? -2.006 -7.309 -15.954 1.00 86.06 77 ALA A N 1
ATOM 605 C CA . ALA A 1 77 ? -3.464 -7.461 -15.963 1.00 86.06 77 ALA A CA 1
ATOM 606 C C . ALA A 1 77 ? -4.177 -6.391 -15.116 1.00 86.06 77 ALA A C 1
ATOM 608 O O . ALA A 1 77 ? -5.298 -5.995 -15.428 1.00 86.06 77 ALA A O 1
ATOM 609 N N . THR A 1 78 ? -3.526 -5.918 -14.050 1.00 87.06 78 THR A N 1
ATOM 610 C CA . THR A 1 78 ? -4.059 -4.867 -13.169 1.00 87.06 78 THR A CA 1
ATOM 611 C C . THR A 1 78 ? -3.899 -3.474 -13.788 1.00 87.06 78 THR A C 1
ATOM 613 O O . THR A 1 78 ? -4.712 -2.577 -13.561 1.00 87.06 78 THR A O 1
ATOM 616 N N . LEU A 1 79 ? -2.845 -3.274 -14.578 1.00 82.12 79 LEU A N 1
ATOM 617 C CA . LEU A 1 79 ? -2.560 -2.018 -15.261 1.00 82.12 79 LEU A CA 1
ATOM 618 C C . LEU A 1 79 ? -3.401 -1.906 -16.537 1.00 82.12 79 LEU A C 1
ATOM 620 O O . LEU A 1 79 ? -3.271 -2.698 -17.462 1.00 82.12 79 LEU A O 1
ATOM 624 N N . GLY A 1 80 ? -4.246 -0.878 -16.625 1.00 74.56 80 GLY A N 1
ATOM 625 C CA . GLY A 1 80 ? -5.038 -0.634 -17.831 1.00 74.56 80 GLY A CA 1
ATOM 626 C C . GLY A 1 80 ? -4.179 -0.393 -19.084 1.00 74.56 80 GLY A C 1
ATOM 627 O O . GLY A 1 80 ? -3.050 0.103 -19.009 1.00 74.56 80 GLY A O 1
ATOM 628 N N . ASN A 1 81 ? -4.760 -0.665 -20.259 1.00 74.62 81 ASN A N 1
ATOM 629 C CA . ASN A 1 81 ? -4.094 -0.612 -21.573 1.00 74.62 81 ASN A CA 1
ATOM 630 C C . ASN A 1 81 ? -3.285 0.676 -21.837 1.00 74.62 81 ASN A C 1
ATOM 632 O O . ASN A 1 81 ? -2.257 0.632 -22.507 1.00 74.62 81 ASN A O 1
ATOM 636 N N . GLY A 1 82 ? -3.707 1.823 -21.289 1.00 77.19 82 GLY A N 1
ATOM 637 C CA . GLY A 1 82 ? -3.028 3.112 -21.478 1.00 77.19 82 GLY A CA 1
ATOM 638 C C . GLY A 1 82 ? -1.645 3.228 -20.820 1.00 77.19 82 GLY A C 1
ATOM 639 O O . GLY A 1 82 ? -0.867 4.102 -21.200 1.00 77.19 82 GLY A O 1
ATOM 640 N N . MET A 1 83 ? -1.318 2.369 -19.850 1.00 82.19 83 MET A N 1
ATOM 641 C CA . MET A 1 83 ? -0.023 2.380 -19.151 1.00 82.19 83 MET A CA 1
ATOM 642 C C . MET A 1 83 ? 0.907 1.250 -19.576 1.00 82.19 83 MET A C 1
ATOM 644 O O . MET A 1 83 ? 2.116 1.345 -19.360 1.00 82.19 83 MET A O 1
ATOM 648 N N . LEU A 1 84 ? 0.352 0.211 -20.200 1.00 86.06 84 LEU A N 1
ATOM 649 C CA . LEU A 1 84 ? 1.072 -1.008 -20.536 1.00 86.06 84 LEU A CA 1
ATOM 650 C C . LEU A 1 84 ? 2.279 -0.710 -21.433 1.00 86.06 84 LEU A C 1
ATOM 652 O O . LEU A 1 84 ? 3.392 -1.076 -21.087 1.00 86.06 84 LEU A O 1
ATOM 656 N N . ALA A 1 85 ? 2.086 0.065 -22.505 1.00 86.69 85 ALA A N 1
ATOM 657 C CA . ALA A 1 85 ? 3.163 0.435 -23.427 1.00 86.69 85 ALA A CA 1
ATOM 658 C C . ALA A 1 85 ? 4.319 1.185 -22.737 1.00 86.69 85 ALA A C 1
ATOM 660 O O . ALA A 1 85 ? 5.487 0.915 -23.008 1.00 86.69 85 ALA A O 1
ATOM 661 N N . TRP A 1 86 ? 4.007 2.098 -21.812 1.00 87.62 86 TRP A N 1
ATOM 662 C CA . TRP A 1 86 ? 5.017 2.871 -21.082 1.00 87.62 86 TRP A CA 1
ATOM 663 C C . TRP A 1 86 ? 5.782 2.024 -20.069 1.00 87.62 86 TRP A C 1
ATOM 665 O O . TRP A 1 86 ? 6.982 2.214 -19.887 1.00 87.62 86 TRP A O 1
ATOM 675 N N . ILE A 1 87 ? 5.097 1.084 -19.419 1.00 87.44 87 ILE A N 1
ATOM 676 C CA . ILE A 1 87 ? 5.717 0.158 -18.471 1.00 87.44 87 ILE A CA 1
ATOM 677 C C . ILE A 1 87 ? 6.567 -0.861 -19.224 1.00 87.44 87 ILE A C 1
ATOM 679 O O . ILE A 1 87 ? 7.720 -1.059 -18.861 1.00 87.44 87 ILE A O 1
ATOM 683 N N . THR A 1 88 ? 6.079 -1.423 -20.329 1.00 83.56 88 THR A N 1
ATOM 684 C CA . THR A 1 88 ? 6.889 -2.275 -21.207 1.00 83.56 88 THR A CA 1
ATOM 685 C C . THR A 1 88 ? 8.144 -1.541 -21.682 1.00 83.56 88 THR A C 1
ATOM 687 O O . THR A 1 88 ? 9.231 -2.111 -21.622 1.00 83.56 88 THR A O 1
ATOM 690 N N . ALA A 1 89 ? 8.042 -0.261 -22.059 1.00 84.62 89 ALA A N 1
ATOM 691 C CA . ALA A 1 89 ? 9.199 0.541 -22.460 1.00 84.62 89 ALA A CA 1
ATOM 692 C C . ALA A 1 89 ? 10.244 0.724 -21.340 1.00 84.62 89 ALA A C 1
ATOM 694 O O . ALA A 1 89 ? 11.431 0.803 -21.640 1.00 84.62 89 ALA A O 1
ATOM 695 N N . LEU A 1 90 ? 9.841 0.757 -20.061 1.00 85.12 90 LEU A N 1
ATOM 696 C CA . LEU A 1 90 ? 10.781 0.816 -18.928 1.00 85.12 90 LEU A CA 1
ATOM 697 C C . LEU A 1 90 ? 11.602 -0.468 -18.759 1.00 85.12 90 LEU A C 1
ATOM 699 O O . LEU A 1 90 ? 12.720 -0.407 -18.254 1.00 85.12 90 LEU A O 1
ATOM 703 N N . TYR A 1 91 ? 11.043 -1.611 -19.157 1.00 82.75 91 TYR A N 1
ATOM 704 C CA . TYR A 1 91 ? 11.634 -2.935 -18.942 1.00 82.75 91 TYR A CA 1
ATOM 705 C C . TYR A 1 91 ? 12.165 -3.588 -20.224 1.00 82.75 91 TYR A C 1
ATOM 707 O O . TYR A 1 91 ? 12.650 -4.716 -20.182 1.00 82.75 91 TYR A O 1
ATOM 715 N N . THR A 1 92 ? 12.100 -2.891 -21.360 1.00 82.62 92 THR A N 1
ATOM 716 C CA . THR A 1 92 ? 12.673 -3.367 -22.624 1.00 82.62 92 THR A CA 1
ATOM 717 C C . THR A 1 92 ? 14.167 -3.044 -22.654 1.00 82.62 92 THR A C 1
ATOM 719 O O . THR A 1 92 ? 14.534 -1.874 -22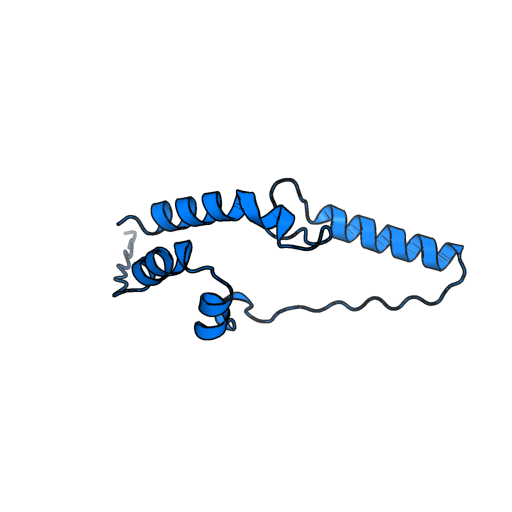.635 1.00 82.62 92 THR A O 1
ATOM 722 N N . ASP A 1 93 ? 15.006 -4.082 -22.697 1.00 81.31 93 ASP A N 1
ATOM 723 C CA . ASP A 1 93 ? 16.477 -4.007 -22.786 1.00 81.31 93 ASP A CA 1
ATOM 724 C C . ASP A 1 93 ? 17.148 -3.039 -21.777 1.00 81.31 93 ASP A C 1
ATOM 726 O O . ASP A 1 93 ? 17.793 -2.054 -22.154 1.00 81.31 93 ASP A O 1
ATOM 730 N N . PRO A 1 94 ? 16.974 -3.256 -20.457 1.00 79.81 94 PRO A N 1
ATOM 731 C CA . PRO A 1 94 ? 17.545 -2.371 -19.451 1.00 79.81 94 PRO A CA 1
ATOM 732 C C . PRO A 1 94 ? 19.078 -2.489 -19.404 1.00 79.81 94 PRO A C 1
ATOM 734 O O . PRO A 1 94 ? 19.628 -3.541 -19.085 1.00 79.81 94 PRO A O 1
ATOM 737 N N . SER A 1 95 ? 19.783 -1.376 -19.626 1.00 80.25 95 SER A N 1
ATOM 738 C CA . SER A 1 95 ? 21.237 -1.288 -19.441 1.00 80.25 95 SER A CA 1
ATOM 739 C C . SER A 1 95 ? 21.593 -0.681 -18.080 1.00 80.25 95 SER A C 1
ATOM 741 O O . SER A 1 95 ? 21.108 0.403 -17.745 1.00 80.25 95 SER A O 1
ATOM 743 N N . VAL A 1 96 ? 22.491 -1.316 -17.325 1.00 78.12 96 VAL A N 1
ATOM 744 C CA . VAL A 1 96 ? 22.994 -0.802 -16.039 1.00 78.12 96 VAL A CA 1
ATOM 745 C C . VAL A 1 96 ? 24.481 -0.476 -16.158 1.00 78.12 96 VAL A C 1
ATOM 747 O O . VAL A 1 96 ? 25.255 -1.260 -16.702 1.00 78.12 96 VAL A O 1
ATOM 750 N N . ARG A 1 97 ? 24.899 0.678 -15.626 1.00 82.88 97 ARG A N 1
ATOM 751 C CA . ARG A 1 97 ? 26.312 1.053 -15.487 1.00 82.88 97 ARG A CA 1
ATOM 752 C C . ARG A 1 97 ? 26.642 1.226 -14.011 1.00 82.88 97 ARG A C 1
ATOM 754 O O . ARG A 1 97 ? 26.025 2.045 -13.337 1.00 82.88 97 ARG A O 1
ATOM 761 N N . VAL A 1 98 ? 27.627 0.476 -13.526 1.00 83.25 98 VAL A N 1
ATOM 762 C CA . VAL A 1 98 ? 28.155 0.616 -12.165 1.00 83.25 98 VAL A CA 1
ATOM 763 C C . VAL A 1 98 ? 29.353 1.559 -12.210 1.00 83.25 98 VAL A C 1
ATOM 765 O O . VAL A 1 98 ? 30.301 1.317 -12.954 1.00 83.25 98 VAL A O 1
ATOM 768 N N . GLN A 1 99 ? 29.311 2.635 -11.428 1.00 84.12 99 GLN A N 1
ATOM 769 C CA . GLN A 1 99 ? 30.455 3.520 -11.227 1.00 84.12 99 GLN A CA 1
ATOM 770 C C . GLN A 1 99 ? 31.052 3.241 -9.847 1.00 84.12 99 GLN A C 1
ATOM 772 O O . GLN A 1 99 ? 30.393 3.448 -8.830 1.00 84.12 99 GLN A O 1
ATOM 777 N N . ILE A 1 100 ? 32.297 2.765 -9.817 1.00 84.38 100 ILE A N 1
ATOM 778 C CA . ILE A 1 100 ? 33.051 2.544 -8.580 1.00 84.38 100 ILE A CA 1
ATOM 779 C C . ILE A 1 100 ? 33.963 3.754 -8.379 1.00 84.38 100 ILE A C 1
ATOM 781 O O . ILE A 1 100 ? 34.937 3.928 -9.108 1.00 84.38 100 ILE A O 1
ATOM 785 N N . ASN A 1 101 ? 33.650 4.594 -7.394 1.00 76.00 101 ASN A N 1
ATOM 786 C CA . ASN A 1 101 ? 34.538 5.678 -6.983 1.00 76.00 101 ASN A CA 1
ATOM 787 C C . ASN A 1 101 ? 35.556 5.114 -5.984 1.00 76.00 101 ASN A C 1
ATOM 789 O O . ASN A 1 101 ? 35.297 5.066 -4.784 1.00 76.00 101 ASN A O 1
ATOM 793 N N . ALA A 1 102 ? 36.701 4.646 -6.477 1.00 67.88 102 ALA A N 1
ATOM 794 C CA . ALA A 1 102 ? 37.832 4.337 -5.612 1.00 67.88 102 ALA A CA 1
ATOM 795 C C . ALA A 1 102 ? 38.491 5.657 -5.175 1.00 67.88 102 ALA A C 1
ATOM 797 O O . ALA A 1 102 ? 39.107 6.344 -5.989 1.00 67.88 102 ALA A O 1
ATOM 798 N N . HIS A 1 103 ? 38.327 6.030 -3.904 1.00 68.31 103 HIS A N 1
ATOM 799 C CA . HIS A 1 103 ? 39.123 7.086 -3.280 1.00 68.31 103 HIS A CA 1
ATOM 800 C C . HIS A 1 103 ? 40.559 6.583 -3.078 1.00 68.31 103 HIS A C 1
ATOM 802 O O . HIS A 1 103 ? 40.759 5.464 -2.600 1.00 68.31 103 HIS A O 1
ATOM 808 N N . ARG A 1 104 ? 41.538 7.409 -3.450 1.00 49.75 104 ARG A N 1
ATOM 809 C CA . ARG A 1 104 ? 42.953 7.254 -3.106 1.00 49.75 104 ARG A CA 1
ATOM 810 C C . ARG A 1 104 ? 43.344 8.367 -2.149 1.00 49.75 104 ARG A C 1
ATOM 812 O O . ARG A 1 104 ? 42.813 9.484 -2.346 1.00 49.75 104 ARG A O 1
#

pLDDT: mean 88.18, std 7.52, range [49.75, 98.0]

Radius of gyration: 20.36 Å; chains: 1; bounding box: 61×25×51 Å

InterPro domains:
  IPR000477 Reverse transcriptase domain [PF00078] (1-97)